Protein AF-A0AAU6ZH64-F1 (afdb_monomer)

Secondary structure (DSSP, 8-state):
--EEEEE-TT-TTHHHHHHHHHHHHHHHT---EEEEE--SHHHHHHHT--SBSEEEETTEESS--SS---SSB--EEETTEEESS--GGG-

pLDDT: mean 85.89, std 5.13, range [61.53, 92.81]

Foldseek 3Di:
DEKEWEAEPPPPCVVVQVVLVCVLCVVVVHDYYHYHYDHDLVVQQVLVAQEPTFIDDPSHTLDDDDDRRDHYQDWDQEPVGTDSHHHSVSD

Solvent-accessible surface area (backbone atoms only — not comparable to full-atom values): 5406 Å² total; per-residue (Å²): 126,52,32,37,41,38,29,40,76,88,47,89,56,49,67,62,48,48,55,45,47,55,50,38,31,54,76,72,71,49,78,70,72,46,81,43,75,44,84,46,70,66,54,18,55,75,66,65,32,60,18,25,62,37,55,26,50,67,87,39,63,77,74,81,70,97,70,72,53,34,98,40,84,28,75,25,84,32,99,93,42,81,30,67,53,66,45,63,93,77,102

Structure (mmCIF, N/CA/C/O backbone):
data_AF-A0AAU6ZH64-F1
#
_entry.id   AF-A0AAU6ZH64-F1
#
loop_
_atom_site.group_PDB
_atom_site.id
_atom_site.type_symbol
_atom_site.label_atom_id
_atom_site.label_alt_id
_atom_site.label_comp_id
_atom_site.label_asym_id
_atom_site.label_entity_id
_atom_site.label_seq_id
_atom_site.pdbx_PDB_ins_code
_atom_site.Cartn_x
_atom_site.Cartn_y
_atom_site.Cartn_z
_atom_site.occupancy
_atom_site.B_iso_or_equiv
_atom_site.auth_seq_id
_atom_site.auth_comp_id
_atom_site.auth_asym_id
_atom_site.auth_atom_id
_atom_site.pdbx_PDB_model_num
ATOM 1 N N . MET A 1 1 ? -13.304 1.805 -4.158 1.00 61.53 1 MET A N 1
ATOM 2 C CA . MET A 1 1 ? -11.865 2.005 -4.355 1.00 61.53 1 MET A CA 1
ATOM 3 C C . MET A 1 1 ? -11.317 2.937 -3.309 1.00 61.53 1 MET A C 1
ATOM 5 O O . MET A 1 1 ? -11.234 4.139 -3.527 1.00 61.53 1 MET A O 1
ATOM 9 N N . GLY A 1 2 ? -10.993 2.362 -2.154 1.00 83.69 2 GLY A N 1
ATOM 10 C CA . GLY A 1 2 ? -9.986 2.926 -1.259 1.00 83.69 2 GLY A CA 1
ATOM 11 C C . GLY A 1 2 ? -8.644 2.278 -1.582 1.00 83.69 2 GLY A C 1
ATOM 12 O O . GLY A 1 2 ? -8.579 1.054 -1.655 1.00 83.69 2 GLY A O 1
ATOM 13 N N . ALA A 1 3 ? -7.613 3.077 -1.840 1.00 91.00 3 ALA A N 1
ATOM 14 C CA . ALA A 1 3 ? -6.252 2.577 -1.971 1.00 91.00 3 ALA A CA 1
ATOM 15 C C . ALA A 1 3 ? -5.510 2.790 -0.656 1.00 91.00 3 ALA A C 1
ATOM 17 O O . ALA A 1 3 ? -5.571 3.877 -0.082 1.00 91.00 3 ALA A O 1
ATOM 18 N N . GLU A 1 4 ? -4.827 1.763 -0.172 1.00 92.81 4 GLU A N 1
ATOM 19 C CA . GLU A 1 4 ? -4.193 1.753 1.141 1.00 92.81 4 GLU A CA 1
ATOM 20 C C . GLU A 1 4 ? -2.755 1.250 1.010 1.00 92.81 4 GLU A C 1
ATOM 22 O O . GLU A 1 4 ? -2.491 0.179 0.463 1.00 92.81 4 GLU A O 1
ATOM 27 N N . LEU A 1 5 ? -1.806 2.050 1.483 1.00 92.31 5 LEU A N 1
ATOM 28 C CA . LEU A 1 5 ? -0.404 1.677 1.588 1.00 92.31 5 LEU A CA 1
ATOM 29 C C . LEU A 1 5 ? -0.124 1.310 3.036 1.00 92.31 5 LEU A C 1
ATOM 31 O O . LEU A 1 5 ? -0.248 2.161 3.912 1.00 92.31 5 LEU A O 1
ATOM 35 N N . LEU A 1 6 ? 0.285 0.074 3.286 1.00 92.06 6 LEU A N 1
ATOM 36 C CA . LEU A 1 6 ? 0.620 -0.404 4.619 1.00 92.06 6 LEU A CA 1
ATOM 37 C C . LEU A 1 6 ? 2.142 -0.483 4.746 1.00 92.06 6 LEU A C 1
ATOM 39 O O . LEU A 1 6 ? 2.817 -1.060 3.889 1.00 92.06 6 LEU A O 1
ATOM 43 N N . THR A 1 7 ? 2.704 0.073 5.816 1.00 92.31 7 THR A N 1
ATOM 44 C CA . THR A 1 7 ? 4.155 0.031 6.077 1.00 92.31 7 THR A CA 1
ATOM 45 C C . THR A 1 7 ? 4.459 -0.206 7.546 1.00 92.31 7 THR A C 1
ATOM 47 O O . THR A 1 7 ? 3.684 0.217 8.392 1.00 92.31 7 THR A O 1
ATOM 50 N N . ILE A 1 8 ? 5.624 -0.764 7.868 1.00 90.56 8 ILE A N 1
ATOM 51 C CA . ILE A 1 8 ? 6.115 -0.788 9.258 1.00 90.56 8 ILE A CA 1
ATOM 52 C C . ILE A 1 8 ? 6.682 0.574 9.693 1.00 90.56 8 ILE A C 1
ATOM 54 O O . ILE A 1 8 ? 7.115 1.352 8.828 1.00 90.56 8 ILE A O 1
ATOM 58 N N . PRO A 1 9 ? 6.744 0.863 11.009 1.00 84.69 9 PRO A N 1
ATOM 59 C CA . PRO A 1 9 ? 7.518 1.990 11.518 1.00 84.69 9 PRO A CA 1
ATOM 60 C C . PRO A 1 9 ? 8.971 1.918 11.026 1.00 84.69 9 PRO A C 1
ATOM 62 O O . PRO A 1 9 ? 9.555 0.844 10.906 1.00 84.69 9 PRO A O 1
ATOM 65 N N . GLU A 1 10 ? 9.544 3.080 10.707 1.00 79.56 10 GLU A N 1
ATOM 66 C CA . GLU A 1 10 ? 10.934 3.222 10.238 1.00 79.56 10 GLU A CA 1
ATOM 67 C C . GLU A 1 10 ? 11.261 2.514 8.906 1.00 79.56 10 GLU A C 1
ATOM 69 O O . GLU A 1 10 ? 12.428 2.283 8.578 1.00 79.56 10 GLU A O 1
ATOM 74 N N . CYS A 1 11 ? 10.259 2.211 8.072 1.00 79.94 11 CYS A N 1
ATOM 75 C CA . CYS A 1 11 ? 10.522 1.659 6.747 1.00 79.94 11 CYS A CA 1
ATOM 76 C C . CYS A 1 11 ? 11.227 2.686 5.839 1.00 79.94 11 CYS A C 1
ATOM 78 O O . CYS A 1 11 ? 10.607 3.614 5.319 1.00 79.94 11 CYS A O 1
ATOM 80 N N . ALA A 1 12 ? 12.516 2.466 5.560 1.00 81.81 12 ALA A N 1
ATOM 81 C CA . ALA A 1 12 ? 13.309 3.307 4.654 1.00 81.81 12 ALA A CA 1
ATOM 82 C C . ALA A 1 12 ? 12.733 3.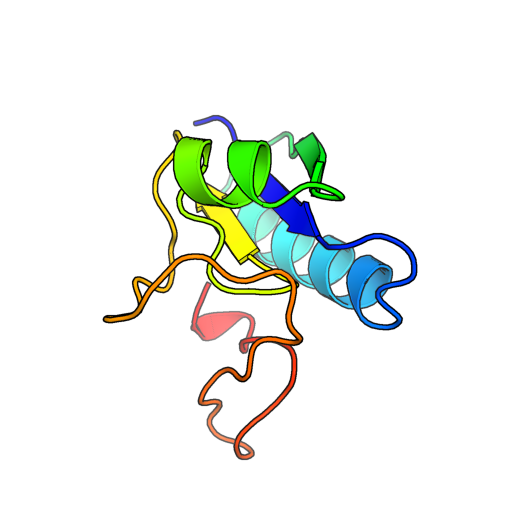395 3.225 1.00 81.81 12 ALA A C 1
ATOM 84 O O . ALA A 1 12 ? 13.041 4.324 2.481 1.00 81.81 12 ALA A O 1
ATOM 85 N N . HIS A 1 13 ? 11.896 2.430 2.837 1.00 83.06 13 HIS A N 1
ATOM 86 C CA . HIS A 1 13 ? 11.277 2.352 1.517 1.00 83.06 13 HIS A CA 1
ATOM 87 C C . HIS A 1 13 ? 9.859 2.939 1.463 1.00 83.06 13 HIS A C 1
ATOM 89 O O . HIS A 1 13 ? 9.301 3.014 0.373 1.00 83.06 13 HIS A O 1
ATOM 95 N N . ALA A 1 14 ? 9.291 3.388 2.591 1.00 85.06 14 ALA A N 1
ATOM 96 C CA . ALA A 1 14 ? 7.956 3.989 2.645 1.00 85.06 14 ALA A CA 1
ATOM 97 C C . ALA A 1 14 ? 7.745 5.158 1.660 1.00 85.06 14 ALA A C 1
ATOM 99 O O . ALA A 1 14 ? 6.774 5.092 0.907 1.00 85.06 14 ALA A O 1
ATOM 100 N N . PRO A 1 15 ? 8.626 6.182 1.577 1.00 87.50 15 PRO A N 1
ATOM 101 C CA . PRO A 1 15 ? 8.398 7.298 0.654 1.00 87.50 15 PRO A CA 1
ATOM 102 C C . PRO A 1 15 ? 8.410 6.846 -0.812 1.00 87.50 15 PRO A C 1
ATOM 104 O O . PRO A 1 15 ? 7.545 7.232 -1.588 1.00 87.50 15 PRO A O 1
ATOM 107 N N . ALA A 1 16 ? 9.334 5.958 -1.182 1.00 89.62 16 ALA A N 1
ATOM 108 C CA . ALA A 1 16 ? 9.407 5.432 -2.542 1.00 89.62 16 ALA A CA 1
ATOM 109 C C . ALA A 1 16 ? 8.215 4.516 -2.888 1.00 89.62 16 ALA A C 1
ATOM 111 O O . ALA A 1 16 ? 7.783 4.486 -4.036 1.00 89.62 16 ALA A O 1
ATOM 112 N N . ALA A 1 17 ? 7.666 3.787 -1.909 1.00 90.44 17 ALA A N 1
ATOM 113 C CA . ALA A 1 17 ? 6.442 3.004 -2.080 1.00 90.44 17 ALA A CA 1
ATOM 114 C C . ALA A 1 17 ? 5.221 3.898 -2.308 1.00 90.44 17 ALA A C 1
ATOM 116 O O . ALA A 1 17 ? 4.408 3.610 -3.181 1.00 90.44 17 ALA A O 1
ATOM 117 N N . GLN A 1 18 ? 5.117 4.983 -1.541 1.00 90.88 18 GLN A N 1
ATOM 118 C CA . GLN A 1 18 ? 4.058 5.975 -1.676 1.00 90.88 18 GLN A CA 1
ATOM 119 C C . GLN A 1 18 ? 4.072 6.613 -3.062 1.00 90.88 18 GLN A C 1
ATOM 121 O O . GLN A 1 18 ? 3.065 6.524 -3.757 1.00 90.88 18 GLN A O 1
ATOM 126 N N . GLU A 1 19 ? 5.212 7.144 -3.511 1.00 91.38 19 GLU A N 1
ATOM 127 C CA . GLU A 1 19 ? 5.301 7.755 -4.843 1.00 91.38 19 GLU A CA 1
ATOM 128 C C . GLU A 1 19 ? 4.955 6.758 -5.959 1.00 91.38 19 GLU A C 1
ATOM 130 O O . GLU A 1 19 ? 4.239 7.095 -6.903 1.00 91.38 19 GLU A O 1
ATOM 135 N N . LEU A 1 20 ? 5.421 5.510 -5.837 1.00 91.19 20 LEU A N 1
ATOM 136 C CA . LEU A 1 20 ? 5.110 4.451 -6.794 1.00 91.19 20 LEU A CA 1
ATOM 137 C C . LEU A 1 20 ? 3.608 4.144 -6.839 1.00 91.19 20 LEU A C 1
ATOM 139 O O . LEU A 1 20 ? 3.047 3.976 -7.922 1.00 91.19 20 LEU A O 1
ATOM 143 N N . PHE A 1 21 ? 2.959 4.057 -5.677 1.00 91.62 21 PHE A N 1
ATOM 144 C CA . PHE A 1 21 ? 1.542 3.728 -5.613 1.00 91.62 21 PHE A CA 1
ATOM 145 C C . PHE A 1 21 ? 0.672 4.890 -6.075 1.00 91.62 21 PHE A C 1
ATOM 147 O O . PHE A 1 21 ? -0.265 4.677 -6.834 1.00 91.62 21 PHE A O 1
ATOM 154 N N . GLU A 1 22 ? 1.011 6.123 -5.700 1.00 91.06 22 GLU A N 1
ATOM 155 C CA . GLU A 1 22 ? 0.347 7.322 -6.212 1.00 91.06 22 GLU A CA 1
ATOM 156 C C . GLU A 1 22 ? 0.423 7.394 -7.739 1.00 91.06 22 GLU A C 1
ATOM 158 O O . GLU A 1 22 ? -0.570 7.711 -8.396 1.00 91.06 22 GLU A O 1
ATOM 163 N N . GLU A 1 23 ? 1.573 7.040 -8.315 1.00 91.94 23 GLU A N 1
ATOM 164 C CA . GLU A 1 23 ? 1.743 6.968 -9.762 1.00 91.94 23 GLU A CA 1
ATOM 165 C C . GLU A 1 23 ? 0.867 5.867 -10.391 1.00 91.94 23 GLU A C 1
ATOM 167 O O . GLU A 1 23 ? 0.138 6.120 -11.354 1.00 91.94 23 GLU A O 1
ATOM 172 N N . ALA A 1 24 ? 0.849 4.665 -9.808 1.00 91.38 24 ALA A N 1
ATOM 173 C CA . ALA A 1 24 ? -0.015 3.574 -10.267 1.00 91.38 24 ALA A CA 1
ATOM 174 C C . ALA A 1 24 ? -1.504 3.961 -10.221 1.00 91.38 24 ALA A C 1
ATOM 176 O O . ALA A 1 24 ? -2.239 3.786 -11.194 1.00 91.38 24 ALA A O 1
ATOM 177 N N . LEU A 1 25 ? -1.944 4.568 -9.116 1.00 91.00 25 LEU A N 1
ATOM 178 C CA . LEU A 1 25 ? -3.316 5.037 -8.927 1.00 91.00 25 LEU A CA 1
ATOM 179 C C . LEU A 1 25 ? -3.682 6.122 -9.938 1.00 91.00 25 LEU A C 1
ATOM 181 O O . LEU A 1 25 ? -4.763 6.074 -10.528 1.00 91.00 25 LEU A O 1
ATOM 185 N N . ARG A 1 26 ? -2.767 7.060 -10.206 1.00 90.75 26 ARG A N 1
ATOM 186 C CA . ARG A 1 26 ? -2.953 8.098 -11.224 1.00 90.75 26 ARG A CA 1
ATOM 187 C C . ARG A 1 26 ? -3.159 7.492 -12.611 1.00 90.75 26 ARG A C 1
ATOM 189 O O . ARG A 1 26 ? -4.051 7.939 -13.331 1.00 90.75 26 ARG A O 1
ATOM 196 N N . LEU A 1 27 ? -2.376 6.476 -12.977 1.00 90.25 27 LEU A N 1
ATOM 197 C CA . LEU A 1 27 ? -2.530 5.752 -14.245 1.00 90.25 27 LEU A CA 1
ATOM 198 C C . LEU A 1 27 ? -3.851 4.973 -14.312 1.00 90.25 27 LEU A C 1
ATOM 200 O O . LEU A 1 27 ? -4.494 4.951 -15.361 1.00 90.25 27 LEU A O 1
ATOM 204 N N . ALA A 1 28 ? -4.289 4.395 -13.192 1.00 87.81 28 ALA A N 1
ATOM 205 C CA . ALA A 1 28 ? -5.572 3.705 -13.072 1.00 87.81 28 ALA A CA 1
ATOM 206 C C . ALA A 1 28 ? -6.787 4.657 -13.003 1.00 87.81 28 ALA A C 1
ATOM 208 O O . ALA A 1 28 ? -7.930 4.205 -13.068 1.00 87.81 28 ALA A O 1
ATOM 209 N N . GLY A 1 29 ? -6.568 5.971 -12.870 1.00 88.88 29 GLY A N 1
ATOM 210 C CA . GLY A 1 29 ? -7.632 6.962 -12.687 1.00 88.88 29 GLY A CA 1
ATOM 211 C C . GLY A 1 29 ? -8.280 6.926 -11.298 1.00 88.88 29 GLY A C 1
ATOM 212 O O . GLY A 1 29 ? -9.390 7.430 -11.126 1.00 88.88 29 GLY A O 1
ATOM 213 N N . VAL A 1 30 ? -7.605 6.333 -10.311 1.00 87.12 30 VAL A N 1
ATOM 214 C CA . VAL A 1 30 ? -8.038 6.282 -8.913 1.00 87.12 30 VAL A CA 1
ATOM 215 C C . VAL A 1 30 ? -7.437 7.468 -8.168 1.00 87.12 30 VAL A C 1
ATOM 217 O O . VAL A 1 30 ? -6.241 7.737 -8.242 1.00 87.12 30 VAL A O 1
ATOM 220 N N . THR A 1 31 ? -8.274 8.196 -7.436 1.00 84.62 31 THR A N 1
ATOM 221 C CA . THR A 1 31 ? -7.842 9.345 -6.639 1.00 84.62 31 THR A CA 1
ATOM 222 C C . THR A 1 31 ? -7.986 9.044 -5.161 1.00 84.62 31 THR A C 1
ATOM 224 O O . THR A 1 31 ? -9.089 8.747 -4.700 1.00 84.62 31 THR A O 1
ATOM 227 N N . GLY A 1 32 ? -6.898 9.220 -4.420 1.00 83.75 32 GLY A N 1
ATOM 228 C CA . GLY A 1 32 ? -6.878 9.051 -2.975 1.00 83.75 32 GLY A CA 1
ATOM 229 C C . GLY A 1 32 ? -6.215 7.746 -2.567 1.00 83.75 32 GLY A C 1
ATOM 230 O O . GLY A 1 32 ? -6.579 6.668 -3.029 1.00 83.75 32 GLY A O 1
ATOM 231 N N . MET A 1 33 ? -5.247 7.887 -1.673 1.00 90.00 33 MET A N 1
ATOM 232 C CA . MET A 1 33 ? -4.537 6.802 -1.022 1.00 90.00 33 MET A CA 1
ATOM 233 C C . MET A 1 33 ? -4.456 7.126 0.467 1.00 90.00 33 MET A C 1
ATOM 235 O O . MET A 1 33 ? -4.241 8.281 0.839 1.00 90.00 33 MET A O 1
ATOM 239 N N . VAL A 1 34 ? -4.617 6.119 1.314 1.00 91.56 34 VAL A N 1
ATOM 240 C CA . VAL A 1 34 ? -4.401 6.219 2.755 1.00 91.56 34 VAL A CA 1
ATOM 241 C C . VAL A 1 34 ? -3.105 5.499 3.091 1.00 91.56 34 VAL A C 1
ATOM 243 O O . VAL A 1 34 ? -2.883 4.375 2.657 1.00 91.56 34 VAL A O 1
ATOM 246 N N . HIS A 1 35 ? -2.236 6.145 3.860 1.00 91.31 35 HIS A N 1
ATOM 247 C CA . HIS A 1 35 ? -1.037 5.507 4.393 1.00 91.31 35 HIS A CA 1
ATOM 248 C C . HIS A 1 35 ? -1.319 5.028 5.816 1.00 91.31 35 HIS A C 1
ATOM 250 O O . HIS A 1 35 ? -1.675 5.827 6.682 1.00 91.31 35 HIS A O 1
ATOM 256 N N . VAL A 1 36 ? -1.176 3.726 6.039 1.00 90.88 36 VAL A N 1
ATOM 257 C CA . VAL A 1 36 ? -1.377 3.049 7.320 1.00 90.88 36 VAL A CA 1
ATOM 258 C C . VAL A 1 36 ? -0.030 2.520 7.803 1.00 90.88 36 VAL A C 1
ATOM 260 O O . VAL A 1 36 ? 0.682 1.823 7.077 1.00 90.88 36 VAL A O 1
ATOM 263 N N . VAL A 1 37 ? 0.337 2.860 9.035 1.00 91.62 37 VAL A N 1
ATOM 264 C CA . VAL A 1 37 ? 1.538 2.321 9.677 1.00 91.62 37 VAL A CA 1
ATOM 265 C C . VAL A 1 37 ? 1.115 1.167 10.571 1.00 91.62 37 VAL A C 1
ATOM 267 O O . VAL A 1 37 ? 0.299 1.362 11.458 1.00 91.62 37 VAL A O 1
ATOM 270 N N . VAL A 1 38 ? 1.666 -0.015 10.312 1.00 90.50 38 VAL A N 1
ATOM 271 C CA . VAL A 1 38 ? 1.408 -1.248 11.055 1.00 90.50 38 VAL A CA 1
ATOM 272 C C . VAL A 1 38 ? 2.597 -1.485 11.978 1.00 90.50 38 VAL A C 1
ATOM 274 O O . VAL A 1 38 ? 3.685 -1.823 11.506 1.00 90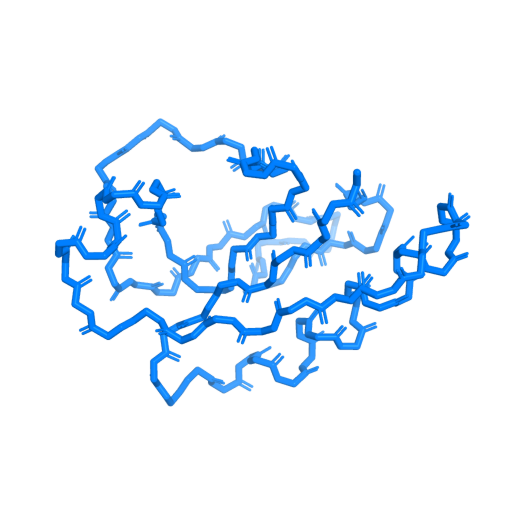.50 38 VAL A O 1
ATOM 277 N N . ASP A 1 39 ? 2.420 -1.281 13.281 1.00 89.81 39 ASP A N 1
ATOM 278 C CA . ASP A 1 39 ? 3.488 -1.481 14.277 1.00 89.81 39 ASP A CA 1
ATOM 279 C C . ASP A 1 39 ? 3.315 -2.747 15.126 1.00 89.81 39 ASP A C 1
ATOM 281 O O . ASP A 1 39 ? 4.239 -3.148 15.835 1.00 89.81 39 ASP A O 1
ATOM 285 N N . SER A 1 40 ? 2.161 -3.404 15.004 1.00 87.88 40 SER A N 1
ATOM 286 C CA . SER A 1 40 ? 1.757 -4.522 15.851 1.00 87.88 40 SER A CA 1
ATOM 287 C C . SER A 1 40 ? 1.380 -5.762 15.034 1.00 87.88 40 SER A C 1
ATOM 289 O O . SER A 1 40 ? 0.783 -5.674 13.961 1.00 87.88 40 SER A O 1
ATOM 291 N N . GLU A 1 41 ? 1.700 -6.949 15.556 1.00 85.38 41 GLU A N 1
ATOM 292 C CA . GLU A 1 41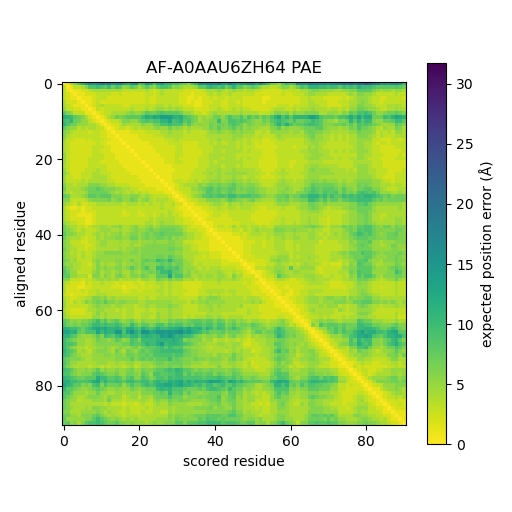 ? 1.378 -8.230 14.902 1.00 85.38 41 GLU A CA 1
ATOM 293 C C . GLU A 1 41 ? -0.139 -8.453 14.781 1.00 85.38 41 GLU A C 1
ATOM 295 O O . GLU A 1 41 ? -0.606 -9.050 13.814 1.00 85.38 41 GLU A O 1
ATOM 300 N N . GLU A 1 42 ? -0.923 -7.933 15.730 1.00 87.06 42 GLU A N 1
ATOM 301 C CA . GLU A 1 42 ? -2.390 -7.990 15.706 1.00 87.06 42 GLU A CA 1
ATOM 302 C C . GLU A 1 42 ? -2.973 -7.203 14.526 1.00 87.06 42 GLU A C 1
ATOM 304 O O . GLU A 1 42 ? -3.831 -7.713 13.802 1.00 87.06 42 GLU A O 1
ATOM 309 N N . GLU A 1 43 ? -2.472 -5.986 14.286 1.00 86.94 43 GLU A N 1
ATOM 310 C CA . GLU A 1 43 ? -2.842 -5.196 13.109 1.00 86.94 43 GLU A CA 1
ATOM 311 C C . GLU A 1 43 ? -2.383 -5.887 11.832 1.00 86.94 43 GLU A C 1
ATOM 313 O O . GLU A 1 43 ? -3.144 -5.972 10.868 1.00 86.94 43 GLU A O 1
ATOM 318 N N . ALA A 1 44 ? -1.173 -6.453 11.845 1.00 86.56 44 ALA A N 1
ATOM 319 C CA . ALA A 1 44 ? -0.664 -7.180 10.700 1.00 86.56 44 ALA A CA 1
ATOM 320 C C . ALA A 1 44 ? -1.553 -8.381 10.345 1.00 86.56 44 ALA A C 1
ATOM 322 O O . ALA A 1 44 ? -1.863 -8.593 9.177 1.00 86.56 44 ALA A O 1
ATOM 323 N N . ALA A 1 45 ? -2.032 -9.136 11.333 1.00 86.12 45 ALA A N 1
ATOM 324 C CA . ALA A 1 45 ? -2.947 -10.247 11.103 1.00 86.12 45 ALA A CA 1
ATOM 325 C C . ALA A 1 45 ? -4.342 -9.791 10.663 1.00 86.12 45 ALA A C 1
ATOM 327 O O . ALA A 1 45 ? -4.916 -10.380 9.747 1.00 86.12 45 ALA A O 1
ATOM 328 N N . SER A 1 46 ? -4.873 -8.730 11.273 1.00 86.06 46 SER A N 1
ATOM 329 C CA . SER A 1 46 ? -6.181 -8.170 10.918 1.00 86.06 46 SER A CA 1
ATOM 330 C C . SER A 1 46 ? -6.211 -7.620 9.490 1.00 86.06 46 SER A C 1
ATOM 332 O O . SER A 1 46 ? -7.232 -7.720 8.815 1.00 86.06 46 SER A O 1
ATOM 334 N N . LEU A 1 47 ? -5.102 -7.033 9.038 1.00 84.69 47 LEU A N 1
ATOM 335 C CA . LEU A 1 47 ? -4.968 -6.426 7.715 1.00 84.69 47 LEU A CA 1
ATOM 336 C C . LEU A 1 47 ? -4.371 -7.380 6.669 1.00 84.69 47 LEU A C 1
ATOM 338 O O . LEU A 1 4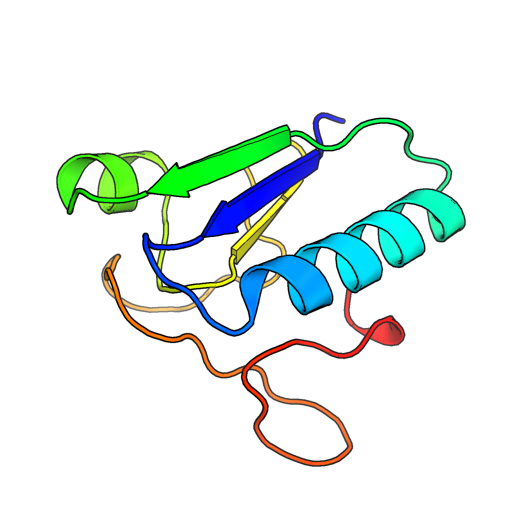7 ? -4.292 -7.012 5.502 1.00 84.69 47 LEU A O 1
ATOM 342 N N . GLY A 1 48 ? -3.923 -8.581 7.050 1.00 83.56 48 GLY A N 1
ATOM 343 C CA . GLY A 1 48 ? -3.196 -9.477 6.139 1.00 83.56 48 GLY A CA 1
ATOM 344 C C . GLY A 1 48 ? -1.850 -8.899 5.680 1.00 83.56 48 GLY A C 1
ATOM 345 O O . GLY A 1 48 ? -1.433 -9.073 4.538 1.00 83.56 48 GLY A O 1
ATOM 346 N N . PHE A 1 49 ? -1.179 -8.153 6.552 1.00 85.94 49 PHE A N 1
ATOM 347 C CA . PHE A 1 49 ? 0.118 -7.551 6.295 1.00 85.94 49 PHE A CA 1
ATOM 348 C C . PHE A 1 49 ? 1.235 -8.589 6.433 1.00 85.94 49 PHE A C 1
ATOM 350 O O . PHE A 1 49 ? 1.619 -8.998 7.530 1.00 85.94 49 PHE A O 1
ATOM 357 N N . HIS A 1 50 ? 1.802 -8.986 5.300 1.00 84.94 50 HIS A N 1
ATOM 358 C CA . HIS A 1 50 ? 2.905 -9.950 5.235 1.00 84.94 50 HIS A CA 1
ATOM 359 C C . HIS A 1 50 ? 4.289 -9.291 5.144 1.00 84.94 50 HIS A C 1
ATOM 361 O O . HIS A 1 50 ? 5.303 -9.977 5.019 1.00 84.94 50 HIS A O 1
ATOM 367 N N . GLY A 1 51 ? 4.337 -7.958 5.178 1.00 85.19 51 GLY A N 1
ATOM 368 C CA . GLY A 1 51 ? 5.574 -7.193 5.235 1.00 85.19 51 GLY A CA 1
ATOM 369 C C . GLY A 1 51 ? 5.486 -5.835 4.547 1.00 85.19 51 GLY A C 1
ATOM 370 O O . GLY A 1 51 ? 4.604 -5.564 3.737 1.00 85.19 51 GLY A O 1
ATOM 371 N N . SER A 1 52 ? 6.441 -4.969 4.863 1.00 84.88 52 SER A N 1
ATOM 372 C CA . SER A 1 52 ? 6.513 -3.605 4.360 1.00 84.88 52 SER A CA 1
ATOM 373 C C . SER A 1 52 ? 7.327 -3.504 3.077 1.00 84.88 52 SER A C 1
ATOM 375 O O . SER A 1 52 ? 8.426 -4.067 3.024 1.00 84.88 52 SER A O 1
ATOM 377 N N . PRO A 1 53 ? 6.895 -2.680 2.113 1.00 89.19 53 PRO A N 1
ATOM 378 C CA . PRO A 1 53 ? 5.561 -2.076 1.997 1.00 89.19 53 PRO A CA 1
ATOM 379 C C . PRO A 1 53 ? 4.540 -3.098 1.484 1.00 89.19 53 PRO A C 1
ATOM 381 O O . PRO A 1 53 ? 4.935 -4.038 0.804 1.00 89.19 53 PRO A O 1
ATOM 384 N N . THR A 1 54 ? 3.253 -2.913 1.778 1.00 90.38 54 THR A N 1
ATOM 385 C CA . THR A 1 54 ? 2.117 -3.709 1.269 1.00 90.38 54 THR A CA 1
ATOM 386 C C . THR A 1 54 ? 1.113 -2.773 0.595 1.00 90.38 54 THR A C 1
ATOM 388 O O . THR A 1 54 ? 0.837 -1.695 1.117 1.00 90.38 54 THR A O 1
ATOM 391 N N . PHE A 1 55 ? 0.586 -3.170 -0.565 1.00 90.94 55 PHE A N 1
ATOM 392 C CA . PHE A 1 55 ? -0.279 -2.333 -1.400 1.00 90.94 55 PHE A CA 1
ATOM 393 C C . PHE A 1 55 ? -1.664 -2.964 -1.477 1.00 90.94 55 PHE A C 1
ATOM 395 O O . PHE A 1 55 ? -1.817 -4.054 -2.027 1.00 90.94 55 PHE A O 1
ATOM 402 N N . GLN A 1 56 ? -2.667 -2.281 -0.933 1.00 90.31 56 GLN A N 1
ATOM 403 C CA . GLN A 1 56 ? -4.037 -2.774 -0.859 1.00 90.31 56 GLN A CA 1
ATOM 404 C C . GLN A 1 56 ? -4.994 -1.885 -1.648 1.00 90.31 56 GLN A C 1
ATOM 406 O O . GLN A 1 56 ? -4.899 -0.659 -1.633 1.00 90.31 56 GLN A O 1
ATOM 411 N N . ILE A 1 57 ? -5.946 -2.518 -2.329 1.00 89.19 57 ILE A N 1
ATOM 412 C CA . ILE A 1 57 ? -7.066 -1.854 -2.997 1.00 89.19 57 ILE A CA 1
ATOM 413 C C . ILE A 1 57 ? -8.354 -2.492 -2.494 1.00 89.19 57 ILE A C 1
ATOM 415 O O . ILE A 1 57 ? -8.524 -3.704 -2.593 1.00 89.19 57 ILE A O 1
ATOM 419 N N . ASP A 1 58 ? -9.259 -1.674 -1.957 1.00 87.12 58 ASP A N 1
ATOM 420 C CA . ASP A 1 58 ? -10.521 -2.120 -1.355 1.00 87.12 58 ASP A CA 1
ATOM 421 C C . ASP A 1 58 ? -10.310 -3.254 -0.325 1.00 87.12 58 ASP A C 1
ATOM 423 O O . ASP A 1 58 ? -11.059 -4.231 -0.289 1.00 87.12 58 ASP A O 1
ATOM 427 N N . GLY A 1 59 ? -9.260 -3.131 0.501 1.00 84.75 59 GLY A N 1
ATOM 428 C CA . GLY A 1 59 ? -8.882 -4.116 1.520 1.00 84.75 59 GLY A CA 1
ATOM 429 C C . GLY A 1 59 ? -8.243 -5.402 0.981 1.00 84.75 59 GLY A C 1
ATOM 430 O O . GLY A 1 59 ? -8.030 -6.340 1.747 1.00 84.75 59 GLY A O 1
ATOM 431 N N . GLN A 1 60 ? -7.940 -5.476 -0.318 1.00 86.31 60 GLN A N 1
ATOM 432 C CA . GLN A 1 60 ? -7.308 -6.640 -0.932 1.00 86.31 60 GLN A CA 1
ATOM 433 C C . GLN A 1 60 ? -5.862 -6.345 -1.329 1.00 86.31 60 GLN A C 1
ATOM 435 O O . GLN A 1 60 ? -5.599 -5.402 -2.074 1.00 86.31 60 GLN A O 1
ATOM 440 N N . ASP A 1 61 ? -4.930 -7.172 -0.850 1.00 87.94 61 ASP A N 1
ATOM 441 C CA . ASP A 1 61 ? -3.516 -7.083 -1.222 1.00 87.94 61 ASP A CA 1
ATOM 442 C C . ASP A 1 61 ? -3.327 -7.395 -2.710 1.00 87.94 61 ASP A C 1
ATOM 444 O O . ASP A 1 61 ? -3.794 -8.422 -3.213 1.00 87.94 61 ASP A O 1
ATOM 448 N N . LEU A 1 62 ? -2.626 -6.504 -3.412 1.00 86.75 62 LEU A N 1
ATOM 449 C CA . LEU A 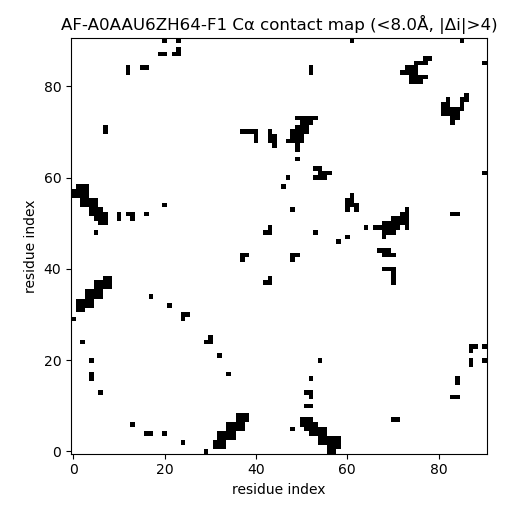1 62 ? -2.327 -6.655 -4.837 1.00 86.75 62 LEU A CA 1
ATOM 450 C C . LEU A 1 62 ? -1.316 -7.775 -5.098 1.00 86.75 62 LEU A C 1
ATOM 452 O O . LEU A 1 62 ? -1.275 -8.338 -6.192 1.00 86.75 62 LEU A O 1
ATOM 456 N N . PHE A 1 63 ? -0.527 -8.139 -4.088 1.00 85.94 63 PHE A N 1
ATOM 457 C CA . PHE 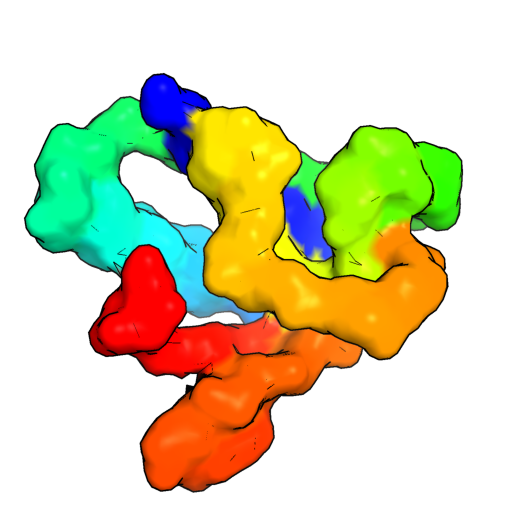A 1 63 ? 0.507 -9.155 -4.203 1.00 85.94 63 PHE A CA 1
ATOM 458 C C . PHE A 1 63 ? 0.298 -10.269 -3.171 1.00 85.94 63 PHE A C 1
ATOM 460 O O . PHE A 1 63 ? 1.141 -10.444 -2.304 1.00 85.94 63 PHE A O 1
ATOM 467 N N . PRO A 1 64 ? -0.759 -11.084 -3.228 1.00 79.19 64 PRO A N 1
ATOM 468 C CA . PRO A 1 64 ? -1.003 -12.079 -2.187 1.00 79.19 64 PRO A CA 1
ATOM 469 C C . PRO A 1 64 ? 0.186 -13.043 -2.027 1.00 79.19 64 PRO A C 1
ATOM 471 O O . PRO A 1 64 ? 0.680 -13.623 -2.998 1.00 79.19 64 PRO A O 1
ATOM 474 N N . VAL A 1 65 ? 0.650 -13.220 -0.789 1.00 75.81 65 VAL A N 1
ATOM 475 C CA . VAL A 1 65 ? 1.728 -14.151 -0.4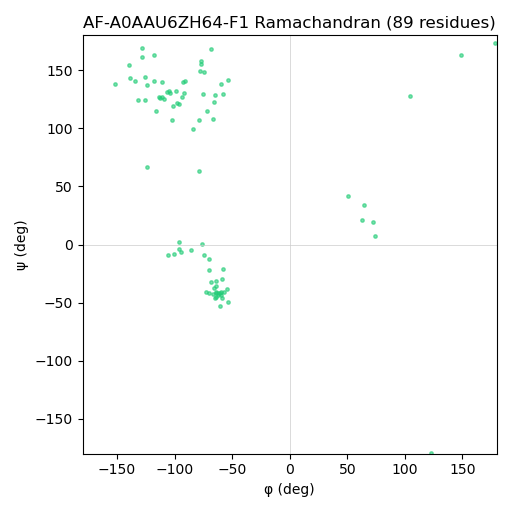24 1.00 75.81 65 VAL A CA 1
ATOM 476 C C . VAL A 1 65 ? 1.158 -15.295 0.397 1.00 75.81 65 VAL A C 1
ATOM 478 O O . VAL A 1 65 ? 0.311 -15.100 1.261 1.00 75.81 65 VAL A O 1
ATOM 481 N N . LEU A 1 66 ? 1.649 -16.506 0.139 1.00 70.75 66 LEU A N 1
ATOM 482 C CA . LEU A 1 66 ? 1.357 -17.663 0.976 1.00 70.75 66 LEU A CA 1
ATOM 483 C C . LEU A 1 66 ? 2.339 -17.649 2.154 1.00 70.75 66 LEU A C 1
ATOM 485 O O . LEU A 1 66 ? 3.498 -18.030 1.998 1.00 70.75 66 LEU A O 1
ATOM 489 N N . GLY A 1 67 ? 1.889 -17.170 3.310 1.00 72.69 67 GLY A N 1
ATOM 490 C CA . GLY A 1 67 ? 2.684 -17.108 4.535 1.00 72.69 67 GLY A CA 1
ATOM 491 C C . GLY A 1 67 ? 1.910 -16.466 5.681 1.00 72.69 67 GLY A C 1
ATOM 492 O O . GLY A 1 67 ? 0.807 -15.965 5.480 1.00 72.69 67 GLY A O 1
ATOM 493 N N . ASP A 1 68 ? 2.484 -16.488 6.879 1.00 78.31 68 ASP A N 1
ATOM 494 C CA . ASP A 1 68 ? 1.922 -15.787 8.030 1.00 78.31 68 ASP A CA 1
ATOM 495 C C . ASP A 1 68 ? 2.150 -14.266 7.918 1.00 78.31 68 ASP A C 1
ATOM 497 O O . ASP A 1 68 ? 3.124 -13.824 7.294 1.00 78.31 68 ASP A O 1
ATOM 501 N N . PRO A 1 69 ? 1.236 -13.439 8.454 1.00 82.06 69 PRO A N 1
ATOM 502 C CA . PRO A 1 69 ? 1.439 -11.998 8.565 1.00 82.06 69 PRO A CA 1
ATOM 503 C C . PRO A 1 69 ? 2.678 -11.709 9.419 1.00 82.06 69 PRO A C 1
ATOM 505 O O . PRO A 1 69 ? 2.914 -12.371 10.429 1.00 82.06 69 PRO A O 1
ATOM 508 N N . ALA A 1 70 ? 3.496 -10.744 9.000 1.00 82.12 70 ALA A N 1
ATOM 509 C CA . ALA A 1 70 ? 4.780 -10.470 9.635 1.00 82.12 70 ALA A CA 1
ATOM 510 C C . ALA A 1 70 ? 5.191 -9.001 9.495 1.00 82.12 70 ALA A C 1
ATOM 512 O O . ALA A 1 70 ? 5.121 -8.410 8.416 1.00 82.12 70 ALA A O 1
ATOM 513 N N . LEU A 1 71 ? 5.727 -8.438 10.580 1.00 83.56 71 LEU A N 1
ATOM 514 C CA . LEU A 1 71 ? 6.355 -7.115 10.609 1.00 83.56 71 LEU A CA 1
ATOM 515 C C . LEU A 1 71 ? 7.785 -7.178 10.045 1.00 83.56 71 LEU A C 1
ATOM 517 O O . LEU A 1 71 ? 8.767 -6.974 10.755 1.00 83.56 71 LEU A O 1
ATOM 52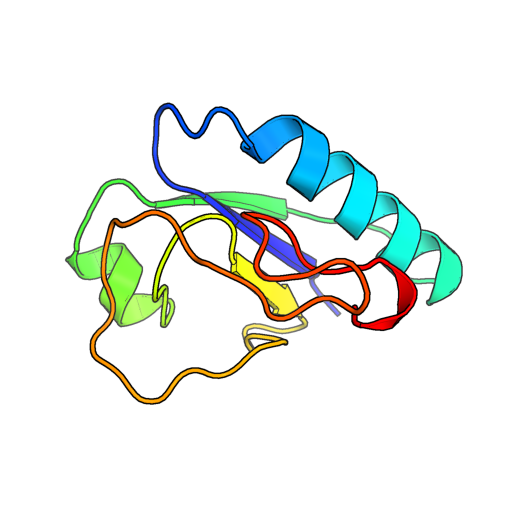1 N N . SER A 1 72 ? 7.919 -7.523 8.766 1.00 83.81 72 SER A N 1
ATOM 522 C CA . SER A 1 72 ? 9.223 -7.670 8.105 1.00 83.81 72 SER A CA 1
ATOM 523 C C . SER A 1 72 ? 9.312 -6.871 6.810 1.00 83.81 72 SER A C 1
ATOM 525 O O . SER A 1 72 ? 8.312 -6.365 6.310 1.00 83.81 72 SER A O 1
ATOM 527 N N . CYS A 1 73 ? 10.513 -6.747 6.246 1.00 81.88 73 CYS A N 1
ATOM 528 C CA . CYS A 1 73 ? 10.695 -6.168 4.918 1.00 81.88 73 CYS A CA 1
ATOM 529 C C . CYS A 1 73 ? 10.259 -7.172 3.852 1.00 81.88 73 CYS A C 1
ATOM 531 O O . CYS A 1 73 ? 10.708 -8.319 3.830 1.00 81.88 73 CYS A O 1
ATOM 533 N N . ARG A 1 74 ? 9.412 -6.714 2.938 1.00 84.00 74 ARG A N 1
ATOM 534 C CA . ARG A 1 74 ? 8.868 -7.529 1.867 1.00 84.00 74 ARG A CA 1
ATOM 535 C C . ARG A 1 74 ? 9.726 -7.422 0.612 1.00 84.00 74 ARG A C 1
ATOM 537 O O . ARG A 1 74 ? 10.196 -6.344 0.259 1.00 84.00 74 ARG A O 1
ATOM 544 N N . ILE A 1 75 ? 9.919 -8.555 -0.061 1.00 85.31 75 ILE A N 1
ATOM 545 C CA . ILE A 1 75 ? 10.663 -8.630 -1.318 1.00 85.31 75 ILE A CA 1
ATOM 546 C C . ILE A 1 75 ? 9.700 -8.952 -2.455 1.00 85.31 75 ILE A C 1
ATOM 548 O O . ILE A 1 75 ? 8.964 -9.937 -2.409 1.00 85.31 75 ILE A O 1
ATOM 552 N N . TYR A 1 76 ? 9.744 -8.119 -3.483 1.00 85.12 76 TYR A N 1
ATOM 553 C CA . TYR A 1 76 ? 8.938 -8.208 -4.683 1.00 85.12 76 TYR A CA 1
ATOM 554 C C . TYR A 1 76 ? 9.785 -8.721 -5.849 1.00 85.12 76 TYR A C 1
ATOM 556 O O . TYR A 1 76 ? 10.894 -8.217 -6.068 1.00 85.12 76 TYR A O 1
ATOM 564 N N . PRO A 1 77 ? 9.292 -9.708 -6.614 1.00 81.06 77 PRO A N 1
ATOM 565 C CA . PRO A 1 77 ? 9.930 -10.101 -7.857 1.00 81.06 77 PRO A CA 1
ATOM 566 C C . PRO A 1 77 ? 9.692 -9.005 -8.899 1.00 81.06 77 PRO A C 1
ATOM 568 O O . PRO A 1 77 ? 8.558 -8.757 -9.296 1.00 81.06 77 PRO A O 1
ATOM 571 N N . THR A 1 78 ? 10.760 -8.346 -9.344 1.00 81.88 78 THR A N 1
ATOM 572 C CA . THR A 1 78 ? 10.705 -7.392 -10.461 1.00 81.88 78 THR A CA 1
ATOM 573 C C . THR A 1 78 ? 11.578 -7.881 -11.611 1.00 81.88 78 THR A C 1
ATOM 575 O O . THR A 1 78 ? 12.442 -8.740 -11.419 1.00 81.88 78 THR A O 1
ATOM 578 N N . THR A 1 79 ? 11.381 -7.329 -12.808 1.00 79.31 79 THR A N 1
ATOM 579 C CA . THR A 1 79 ? 12.161 -7.681 -14.009 1.00 79.31 79 THR A CA 1
ATOM 580 C C . THR A 1 79 ? 13.668 -7.444 -13.836 1.00 79.31 79 THR A C 1
ATOM 582 O O . THR A 1 79 ? 14.469 -8.167 -14.421 1.00 79.31 79 THR A O 1
ATOM 585 N N . ASP A 1 80 ? 14.057 -6.474 -13.002 1.00 78.81 80 ASP A N 1
ATOM 586 C CA . ASP A 1 80 ? 15.459 -6.150 -12.684 1.00 78.81 80 ASP A CA 1
ATOM 587 C C . ASP A 1 80 ? 16.027 -7.012 -11.532 1.00 78.81 80 ASP A C 1
ATOM 589 O O . ASP A 1 80 ? 17.209 -6.944 -11.205 1.00 78.81 80 ASP A O 1
ATOM 593 N N . GLY A 1 81 ? 15.192 -7.856 -10.913 1.00 81.62 81 GLY A N 1
ATOM 594 C CA . GLY A 1 81 ? 15.541 -8.717 -9.782 1.00 81.62 81 GLY A CA 1
ATOM 595 C C . GLY A 1 81 ? 14.663 -8.496 -8.541 1.00 81.62 81 GLY A C 1
ATOM 596 O O . GLY A 1 81 ? 13.730 -7.688 -8.553 1.00 81.62 81 GLY A O 1
ATOM 597 N N . PRO A 1 82 ? 14.920 -9.231 -7.445 1.00 83.38 82 PRO A N 1
ATOM 598 C CA . PRO A 1 82 ? 14.199 -9.054 -6.187 1.00 83.38 82 PRO A CA 1
ATOM 599 C C . PRO A 1 82 ? 14.494 -7.679 -5.574 1.00 83.38 82 PRO A C 1
ATOM 601 O O . PRO A 1 82 ? 15.648 -7.341 -5.309 1.00 83.38 82 PRO A O 1
ATOM 604 N N . ARG A 1 83 ? 13.448 -6.885 -5.330 1.00 85.19 83 ARG A N 1
ATOM 605 C CA . ARG A 1 83 ? 13.536 -5.521 -4.779 1.00 85.19 83 ARG A CA 1
ATOM 606 C C . ARG A 1 83 ? 12.612 -5.372 -3.574 1.00 85.19 83 ARG A C 1
ATOM 608 O O . ARG A 1 83 ? 11.678 -6.143 -3.409 1.00 85.19 83 ARG A O 1
ATOM 615 N N . SER A 1 84 ? 12.840 -4.358 -2.744 1.00 82.50 84 SER A N 1
ATOM 616 C CA . S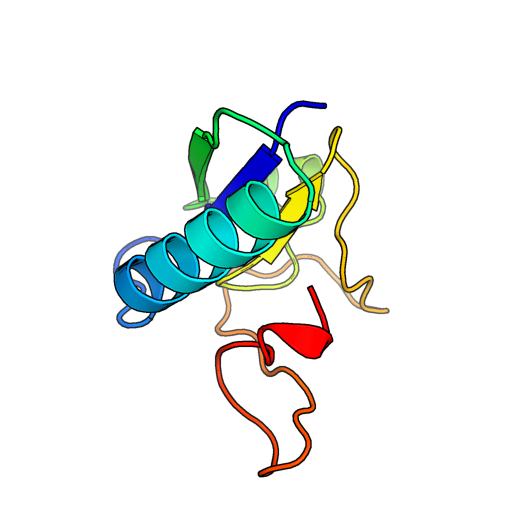ER A 1 84 ? 11.934 -4.005 -1.638 1.00 82.50 84 SER A CA 1
ATOM 617 C C . SER A 1 84 ? 10.665 -3.271 -2.091 1.00 82.50 84 SER A C 1
ATOM 619 O O . SER A 1 84 ? 9.832 -2.911 -1.267 1.00 82.50 84 SER A O 1
ATOM 621 N N . LEU A 1 85 ? 10.516 -3.048 -3.400 1.00 86.38 85 LEU A N 1
ATOM 622 C CA . LEU A 1 85 ? 9.368 -2.415 -4.041 1.00 86.38 85 LEU A CA 1
ATOM 623 C C . LEU A 1 85 ? 9.028 -3.169 -5.329 1.00 86.38 85 LEU A C 1
ATOM 625 O O . LEU A 1 85 ? 9.960 -3.599 -6.020 1.00 86.38 85 LEU A O 1
ATOM 629 N N . PRO A 1 86 ? 7.739 -3.309 -5.678 1.00 87.19 86 PRO A N 1
ATOM 630 C CA . PRO A 1 86 ? 7.341 -3.807 -6.985 1.00 87.19 86 PRO A CA 1
ATOM 631 C C . PRO A 1 86 ? 7.692 -2.798 -8.088 1.00 87.19 86 PRO A C 1
ATOM 633 O O . PRO A 1 86 ? 8.050 -1.647 -7.835 1.00 87.19 86 PRO A O 1
ATOM 636 N N . SER A 1 87 ? 7.606 -3.238 -9.339 1.00 86.38 87 SER A N 1
ATOM 637 C CA . SER A 1 87 ? 7.623 -2.349 -10.501 1.00 86.38 87 SER A CA 1
ATOM 638 C C . SER A 1 87 ? 6.264 -1.682 -10.688 1.00 86.38 87 SER A C 1
ATOM 640 O O . SER A 1 87 ? 5.237 -2.298 -10.419 1.00 86.38 87 SER A O 1
ATOM 642 N N . LEU A 1 88 ? 6.261 -0.458 -11.225 1.00 86.44 88 LEU A N 1
ATOM 643 C CA . LEU A 1 88 ? 5.033 0.282 -11.539 1.00 86.44 88 LEU A CA 1
ATOM 644 C C . LEU A 1 88 ? 4.091 -0.519 -12.446 1.00 86.44 88 LEU A C 1
ATOM 646 O O . LEU A 1 88 ? 2.892 -0.504 -12.241 1.00 86.44 88 LEU A O 1
ATOM 650 N N . GLU A 1 89 ? 4.637 -1.256 -13.413 1.00 83.75 89 GLU A N 1
ATOM 651 C CA . GLU A 1 89 ? 3.847 -2.087 -14.334 1.00 83.75 89 GLU A CA 1
ATOM 652 C C . GLU A 1 89 ? 3.213 -3.321 -13.675 1.00 83.75 89 GLU A C 1
ATOM 654 O O . GLU A 1 89 ? 2.419 -4.018 -14.300 1.00 83.75 89 GLU A O 1
ATOM 659 N N . SER A 1 90 ? 3.625 -3.650 -12.450 1.00 83.06 90 SER A N 1
ATOM 660 C CA . SER A 1 90 ? 3.123 -4.799 -11.694 1.00 83.06 90 SER A CA 1
ATOM 661 C C . SER A 1 90 ? 2.082 -4.407 -10.646 1.00 83.06 90 SER A C 1
ATOM 663 O O . SER A 1 90 ? 1.507 -5.305 -10.035 1.00 83.06 90 SER A O 1
ATOM 665 N N . LEU A 1 91 ? 1.890 -3.101 -10.430 1.00 83.00 91 LEU A N 1
ATOM 666 C CA . LEU A 1 91 ? 0.835 -2.490 -9.618 1.00 83.00 91 LEU A CA 1
ATOM 667 C C . LEU A 1 91 ? -0.391 -2.202 -10.490 1.00 83.00 91 LEU A C 1
ATOM 669 O O . LEU A 1 91 ? -1.511 -2.418 -9.980 1.00 83.00 91 LEU A O 1
#

Radius of gyration: 12.13 Å; Cα contacts (8 Å, |Δi|>4): 168; chains: 1; bounding box: 27×27×30 Å

Mean predicted aligned error: 4.72 Å

Nearest PDB structures (foldseek):
  1m7t-assembly1_A  TM=6.053E-01  e=3.161E-02  unclassified
  5jyv-assembly1_B  TM=5.498E-01  e=4.147E-02  Thermosynechococcus vestitus BP-1
  2ypm-assembly1_A  TM=6.020E-01  e=1.315E-01  synthetic construct
  1w89-assembly2_C  TM=5.996E-01  e=1.726E-01  Homo sapiens
  5jwr-assembly1_B  TM=6.255E-01  e=1.613E-01  Thermosynechococcus vestitus BP-1

Sequence (91 aa):
MGAELLTIPECAHAPAAQELFEEALRLAGVTGMVHVVVDSEEEAASLGFHGSPTFQIDGQDLFPVLGDPALSCRIYPTTDGPRSLPSLESL